Protein AF-A0AAD6SPG7-F1 (afdb_monomer_lite)

Secondary structure (DSSP, 8-state):
-HHHHHHHHHHHHHHHHHHHHHHHHHHHHHHHHH---HHHHS-HHHHHHHHHHHHHHHHHHHHHH-GGGTTT--TTGGGGGT-HHHHHHHHT-TT-

Organism: NCBI:txid1745969

Structure (mmCIF, N/CA/C/O backbone):
data_AF-A0AAD6SPG7-F1
#
_entry.id   AF-A0AAD6SPG7-F1
#
loop_
_atom_site.group_PDB
_atom_site.id
_atom_site.type_symbol
_atom_site.label_atom_id
_atom_site.label_alt_id
_atom_site.label_comp_id
_atom_site.label_asym_id
_atom_site.label_entity_id
_atom_site.label_seq_id
_atom_site.pdbx_PDB_ins_code
_atom_site.Cartn_x
_atom_site.Cartn_y
_atom_site.Cartn_z
_atom_site.occupancy
_atom_site.B_iso_or_equiv
_atom_site.auth_seq_id
_atom_site.auth_comp_id
_atom_site.auth_asym_id
_atom_site.auth_atom_id
_atom_site.pdbx_PDB_model_num
ATOM 1 N N . LYS A 1 1 ? -19.461 -3.067 44.145 1.00 76.81 1 LYS A N 1
ATOM 2 C CA . LYS A 1 1 ? -18.360 -2.0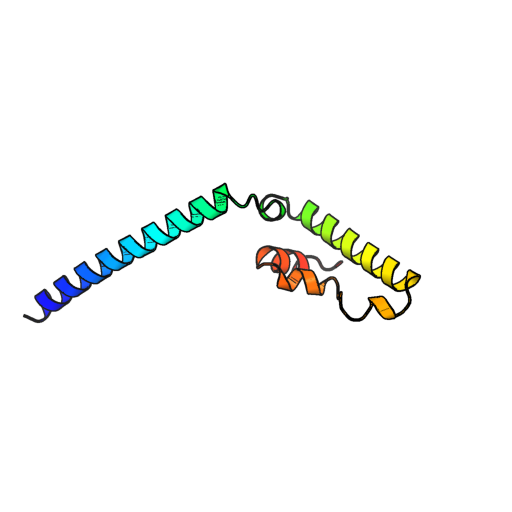77 44.035 1.00 76.81 1 LYS A CA 1
ATOM 3 C C . LYS A 1 1 ? -17.474 -2.388 42.832 1.00 76.81 1 LYS A C 1
ATOM 5 O O . LYS A 1 1 ? -17.585 -1.670 41.858 1.00 76.81 1 LYS A O 1
ATOM 10 N N . ARG A 1 2 ? -16.797 -3.543 42.796 1.00 89.19 2 ARG A N 1
ATOM 11 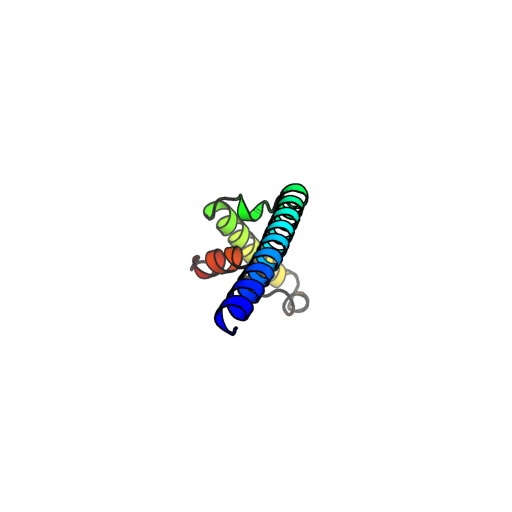C CA . ARG A 1 2 ? -15.940 -3.958 41.667 1.00 89.19 2 ARG A CA 1
ATOM 12 C C . ARG A 1 2 ? -16.594 -3.996 40.272 1.00 89.19 2 ARG A C 1
ATOM 14 O O . ARG A 1 2 ? -15.935 -3.657 39.305 1.00 89.19 2 ARG A O 1
ATOM 21 N N . LEU A 1 3 ? -17.874 -4.374 40.156 1.00 90.38 3 LEU A N 1
ATOM 22 C CA . LEU A 1 3 ? -18.590 -4.320 38.866 1.00 90.38 3 LEU A CA 1
ATOM 23 C C . LEU A 1 3 ? -18.727 -2.887 38.334 1.00 90.38 3 LEU A C 1
ATOM 25 O O . LEU A 1 3 ? -18.411 -2.640 37.184 1.00 90.38 3 LEU A O 1
ATOM 29 N N . VAL A 1 4 ? -19.093 -1.939 39.198 1.00 93.25 4 VAL A N 1
ATOM 30 C CA . VAL A 1 4 ? -19.240 -0.523 38.823 1.00 93.25 4 VAL A CA 1
ATOM 31 C C . VAL A 1 4 ? -17.894 0.087 38.420 1.00 93.25 4 VAL A C 1
ATOM 33 O O . VAL A 1 4 ? -17.826 0.877 37.487 1.00 93.25 4 VAL A O 1
ATOM 36 N N . GLU A 1 5 ? -16.812 -0.303 39.098 1.00 93.25 5 GLU A N 1
ATOM 37 C CA . GLU A 1 5 ? -15.446 0.102 38.738 1.00 93.25 5 GLU A CA 1
ATOM 38 C C . GLU A 1 5 ? -15.035 -0.445 37.362 1.00 93.25 5 GLU A C 1
ATOM 40 O O . GLU A 1 5 ? -14.439 0.278 36.566 1.00 93.25 5 GLU A O 1
ATOM 45 N N . LEU A 1 6 ? -15.391 -1.698 37.055 1.00 94.00 6 LEU A N 1
ATOM 46 C CA . LEU A 1 6 ? -15.151 -2.292 35.738 1.00 94.00 6 LEU A CA 1
ATOM 47 C C . LEU A 1 6 ? -15.987 -1.618 34.647 1.00 94.00 6 LEU A C 1
ATOM 49 O O . LEU A 1 6 ? -15.454 -1.333 33.580 1.00 94.00 6 LEU A O 1
ATOM 53 N N . ASP A 1 7 ? -17.258 -1.315 34.912 1.00 96.50 7 ASP A N 1
ATOM 54 C CA . ASP A 1 7 ? -18.126 -0.620 33.958 1.00 96.50 7 ASP A CA 1
ATOM 55 C C . ASP A 1 7 ? -17.599 0.789 33.640 1.00 96.50 7 ASP A C 1
ATOM 57 O O . ASP A 1 7 ? -17.581 1.199 32.477 1.00 96.50 7 ASP A O 1
ATOM 61 N N . ALA A 1 8 ? -17.097 1.506 34.651 1.00 94.12 8 ALA A N 1
ATOM 62 C CA . ALA A 1 8 ? -16.460 2.808 34.470 1.00 94.12 8 ALA A CA 1
ATOM 63 C C . ALA A 1 8 ? -15.178 2.712 33.623 1.00 94.12 8 ALA A C 1
ATOM 65 O O . ALA A 1 8 ? -15.006 3.489 32.684 1.00 94.12 8 ALA A O 1
ATOM 66 N N . ALA A 1 9 ? -14.320 1.723 33.892 1.00 94.94 9 ALA A N 1
ATOM 67 C CA . ALA A 1 9 ? -13.104 1.497 33.110 1.00 94.94 9 ALA A CA 1
ATOM 68 C C . ALA A 1 9 ? -13.411 1.096 31.655 1.00 94.94 9 ALA A C 1
ATOM 70 O O . ALA A 1 9 ? -12.761 1.565 30.722 1.00 94.94 9 ALA A O 1
ATOM 71 N N . ILE A 1 10 ? -14.435 0.266 31.430 1.00 95.12 10 ILE A N 1
ATOM 72 C CA . ILE A 1 10 ? -14.895 -0.095 30.081 1.00 95.12 10 ILE A CA 1
ATOM 73 C C . ILE A 1 10 ? -15.368 1.148 29.330 1.00 95.12 10 ILE A C 1
ATOM 75 O O . ILE A 1 10 ? -15.059 1.305 28.147 1.00 95.12 10 ILE A O 1
ATOM 79 N N . TYR A 1 11 ? -16.120 2.024 29.996 1.00 97.12 11 TYR A N 1
ATOM 80 C CA . TYR A 1 11 ? -16.590 3.265 29.395 1.00 97.12 11 TYR A CA 1
ATOM 81 C C . TYR A 1 11 ? -15.420 4.170 28.984 1.00 97.12 11 TYR A C 1
ATOM 83 O O . TYR A 1 11 ? -15.37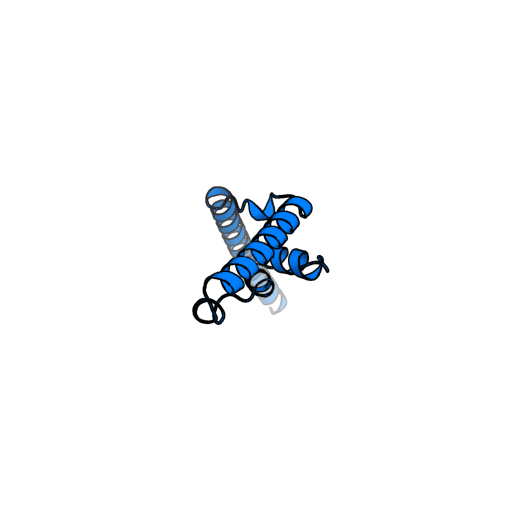9 4.648 27.850 1.00 97.12 11 TYR A O 1
ATOM 91 N N . GLU A 1 12 ? -14.433 4.337 29.864 1.00 96.50 12 GLU A N 1
ATOM 92 C CA . GLU A 1 12 ? -13.226 5.121 29.589 1.00 96.50 12 GLU A CA 1
ATOM 93 C C . GLU A 1 12 ? -12.418 4.548 28.416 1.00 96.50 12 GLU A C 1
ATOM 95 O O . GLU A 1 12 ? -12.058 5.273 27.486 1.00 96.50 12 GLU A O 1
ATOM 100 N N . HIS A 1 13 ? -12.195 3.232 28.393 1.00 96.75 13 HIS A N 1
ATOM 101 C CA . HIS A 1 13 ? -11.481 2.585 27.295 1.00 96.75 13 HIS A CA 1
ATOM 102 C C . HIS A 1 13 ? -12.222 2.697 25.962 1.00 96.75 13 HIS A C 1
ATOM 104 O O . HIS A 1 13 ? -11.584 2.924 24.937 1.00 96.75 13 HIS A O 1
ATOM 110 N N . LYS A 1 14 ? -13.556 2.599 25.956 1.00 97.50 14 LYS A N 1
ATOM 111 C CA . LYS A 1 14 ? -14.354 2.823 24.741 1.00 97.50 14 LYS A CA 1
ATOM 112 C C . LYS A 1 14 ? -14.229 4.255 24.232 1.00 97.50 14 LYS A C 1
ATOM 114 O O . LYS A 1 14 ? -14.096 4.450 23.028 1.00 97.50 14 LYS A O 1
ATOM 119 N N . ALA A 1 15 ? -14.232 5.240 25.128 1.00 96.00 15 ALA A N 1
ATOM 120 C CA . ALA A 1 15 ? -14.018 6.634 24.750 1.00 96.00 15 ALA A CA 1
ATOM 121 C C . ALA A 1 15 ? -12.618 6.841 24.149 1.00 96.00 15 ALA A C 1
ATOM 123 O O . ALA A 1 15 ? -12.481 7.479 23.107 1.00 96.00 15 ALA A O 1
ATOM 124 N N . SER A 1 16 ? -11.587 6.246 24.754 1.00 96.75 16 SER A N 1
ATOM 125 C CA . SER A 1 16 ? -10.220 6.292 24.223 1.00 96.75 16 SER A CA 1
ATOM 126 C C . SER A 1 16 ? -10.110 5.628 22.846 1.00 96.75 16 SER A C 1
ATOM 128 O O . SER A 1 16 ? -9.476 6.179 21.946 1.00 96.75 16 SER A O 1
ATOM 130 N N . LEU A 1 17 ? -10.775 4.487 22.655 1.00 97.19 17 LEU A N 1
ATOM 131 C CA . LEU A 1 17 ? -10.802 3.774 21.382 1.00 97.19 17 LEU A CA 1
ATOM 132 C C . LEU A 1 17 ? -11.463 4.618 20.285 1.00 97.19 17 LEU A C 1
ATOM 134 O O . LEU A 1 17 ? -10.883 4.758 19.213 1.00 97.19 17 LEU A O 1
ATOM 138 N N . ALA A 1 18 ? -12.594 5.264 20.580 1.00 97.50 18 ALA A N 1
ATOM 139 C CA . ALA A 1 18 ? -13.271 6.150 19.632 1.00 97.50 18 ALA A CA 1
ATOM 140 C C . ALA A 1 18 ? -12.380 7.326 19.184 1.00 97.50 18 ALA A C 1
ATOM 142 O O . ALA A 1 18 ? -12.343 7.670 18.004 1.00 97.50 18 ALA A O 1
ATOM 143 N N . VAL A 1 19 ? -11.610 7.917 20.107 1.00 97.44 19 VAL A N 1
ATOM 144 C CA . VAL A 1 19 ? -10.655 8.992 19.779 1.00 97.44 19 VAL A CA 1
ATOM 145 C C . VAL A 1 19 ? -9.542 8.486 18.858 1.00 97.44 19 VAL A C 1
ATOM 147 O O . VAL A 1 19 ? -9.177 9.162 17.896 1.00 97.44 19 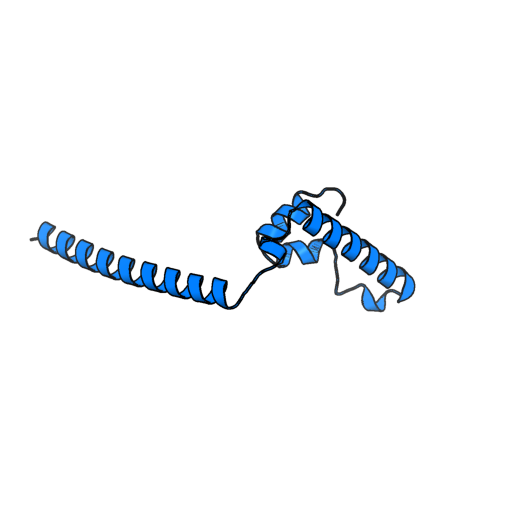VAL A O 1
ATOM 150 N N . LEU A 1 20 ? -9.002 7.295 19.128 1.00 96.81 20 LEU A N 1
ATOM 151 C CA . LEU A 1 20 ? -7.956 6.698 18.296 1.00 96.81 20 LEU A CA 1
ATOM 152 C C . LEU A 1 20 ? -8.470 6.322 16.901 1.00 96.81 20 LEU A C 1
ATOM 154 O O . LEU A 1 20 ? -7.761 6.540 15.918 1.00 96.81 20 LEU A O 1
ATOM 158 N N . GLU A 1 21 ? -9.693 5.801 16.795 1.00 97.62 21 GLU A N 1
ATOM 159 C CA . GLU A 1 21 ? -10.339 5.512 15.510 1.00 97.62 21 GLU A CA 1
ATOM 160 C C . GLU A 1 21 ? -10.529 6.786 14.684 1.00 97.62 21 GLU A C 1
ATOM 162 O O . GLU A 1 21 ? -10.149 6.820 13.513 1.00 97.62 21 GLU A O 1
ATOM 167 N N . GLN A 1 22 ? -11.001 7.866 15.310 1.00 96.81 22 GLN A N 1
ATOM 168 C CA . GLN A 1 22 ? -11.152 9.155 14.642 1.00 96.81 22 GLN A CA 1
ATOM 169 C C . GLN A 1 22 ? -9.804 9.718 14.166 1.00 96.81 22 GLN A C 1
ATOM 171 O O . GLN A 1 22 ? -9.692 10.211 13.042 1.00 96.81 22 GLN A O 1
ATOM 176 N N . ALA A 1 23 ? -8.755 9.620 14.990 1.00 95.62 23 ALA A N 1
ATOM 177 C CA . ALA A 1 23 ? -7.413 10.051 14.606 1.00 95.62 23 ALA A CA 1
ATOM 178 C C . ALA A 1 23 ? -6.857 9.220 13.436 1.00 95.62 23 ALA A C 1
ATOM 180 O O . ALA A 1 23 ? -6.232 9.771 12.524 1.00 95.62 23 ALA A O 1
ATOM 181 N N . ARG A 1 24 ? -7.119 7.905 13.421 1.00 95.88 24 ARG A N 1
ATOM 182 C CA . ARG A 1 24 ? -6.760 7.025 12.303 1.00 95.88 24 ARG A CA 1
ATOM 183 C C . ARG A 1 24 ? -7.461 7.462 11.020 1.00 95.88 24 ARG A C 1
ATOM 185 O O . ARG A 1 24 ? -6.795 7.590 9.997 1.00 95.88 24 ARG A O 1
ATOM 192 N N . GLU A 1 25 ? -8.772 7.680 11.062 1.00 95.12 25 GLU A N 1
ATOM 193 C CA . GLU A 1 25 ? -9.547 8.089 9.885 1.00 95.12 25 GLU A CA 1
ATOM 194 C C . GLU A 1 25 ? -9.091 9.440 9.339 1.00 95.12 25 GLU A C 1
ATOM 196 O O . GLU A 1 25 ? -8.858 9.561 8.139 1.00 95.12 25 GLU A O 1
ATOM 201 N N . ALA A 1 26 ? -8.875 10.430 10.209 1.00 94.12 26 ALA A N 1
ATOM 202 C CA . ALA A 1 26 ? -8.350 11.731 9.804 1.00 94.12 26 ALA A CA 1
ATOM 203 C C . ALA A 1 26 ? -6.975 11.605 9.125 1.00 94.12 26 ALA A C 1
ATOM 205 O O . ALA A 1 26 ? -6.733 12.211 8.080 1.00 94.12 26 ALA A O 1
ATOM 206 N N . THR A 1 27 ? -6.091 10.770 9.678 1.00 89.38 27 THR A N 1
ATOM 207 C CA . THR A 1 27 ? -4.776 10.496 9.081 1.00 89.38 27 THR A CA 1
ATOM 208 C C . THR A 1 27 ? -4.910 9.809 7.720 1.00 89.38 27 THR A C 1
ATOM 210 O O . THR A 1 27 ? -4.216 10.177 6.775 1.00 89.38 27 THR A O 1
ATOM 213 N N . GLN A 1 28 ? -5.823 8.842 7.589 1.00 84.69 28 GLN A N 1
ATOM 214 C CA . GLN A 1 28 ? -6.076 8.155 6.322 1.00 84.69 28 GLN A CA 1
ATOM 215 C C . GLN A 1 28 ? -6.594 9.128 5.255 1.00 84.69 28 GLN A C 1
ATOM 217 O O . GLN A 1 28 ? -6.070 9.144 4.149 1.00 84.69 28 GLN A O 1
ATOM 222 N N . GLN A 1 29 ? -7.542 10.001 5.603 1.00 86.38 29 GLN A N 1
ATOM 223 C CA . GLN A 1 29 ? -8.062 11.023 4.688 1.00 86.38 29 GLN A CA 1
ATOM 224 C C . GLN A 1 29 ? -6.971 11.994 4.223 1.00 86.38 29 GLN A C 1
ATOM 226 O O . GLN A 1 29 ? -6.932 12.368 3.053 1.00 86.38 29 GLN A O 1
ATOM 231 N N . GLN A 1 30 ? -6.061 12.391 5.117 1.00 84.62 30 GLN A N 1
ATOM 232 C CA . GLN A 1 30 ? -4.919 13.233 4.751 1.00 84.62 30 GLN A CA 1
ATOM 233 C C . GLN A 1 30 ? -3.960 12.522 3.792 1.00 84.62 30 GLN A C 1
ATOM 235 O O . GLN A 1 30 ? -3.471 13.147 2.847 1.00 84.62 30 GLN A O 1
ATOM 240 N N . LEU A 1 31 ? -3.701 11.230 4.012 1.00 79.75 31 LEU A N 1
ATOM 241 C CA . LEU A 1 31 ? -2.881 10.417 3.115 1.00 79.75 31 LEU A CA 1
ATOM 242 C C . LEU A 1 31 ? -3.539 10.260 1.745 1.00 79.75 31 LEU A C 1
ATOM 244 O O . LEU A 1 31 ? -2.861 10.464 0.745 1.00 79.75 31 LEU A O 1
ATOM 248 N N . ASP A 1 32 ? -4.839 9.985 1.694 1.00 77.38 32 ASP A N 1
ATOM 249 C CA . ASP A 1 32 ? -5.581 9.833 0.440 1.00 77.38 32 ASP A CA 1
ATOM 250 C C . ASP A 1 32 ? -5.630 11.154 -0.351 1.00 77.38 32 ASP A C 1
ATOM 252 O O . ASP A 1 32 ? -5.503 11.159 -1.575 1.00 77.38 32 ASP A O 1
ATOM 256 N N . ALA A 1 33 ? -5.753 12.292 0.344 1.00 76.94 33 ALA A N 1
ATOM 257 C CA . ALA A 1 33 ? -5.759 13.618 -0.274 1.00 76.94 33 ALA A CA 1
ATOM 258 C C . ALA A 1 33 ? -4.372 14.071 -0.767 1.00 76.94 33 ALA A C 1
ATOM 260 O O . ALA A 1 33 ? -4.273 14.769 -1.775 1.00 76.94 33 ALA A O 1
ATOM 261 N N . THR A 1 34 ? -3.301 13.708 -0.053 1.00 70.19 34 THR A N 1
ATOM 262 C CA . THR A 1 34 ? -1.934 14.191 -0.337 1.00 70.19 34 THR A CA 1
ATOM 263 C C . THR A 1 34 ? -1.147 13.224 -1.214 1.00 70.19 34 THR A C 1
ATOM 265 O O . THR A 1 34 ? -0.264 13.632 -1.966 1.00 70.19 34 THR A O 1
ATOM 268 N N . SER A 1 35 ? -1.439 11.931 -1.115 1.00 57.09 35 SER A N 1
ATOM 269 C CA . SER A 1 35 ? -0.672 10.879 -1.753 1.00 57.09 35 SER A CA 1
ATOM 270 C C . SER A 1 35 ? -1.557 10.051 -2.669 1.00 57.09 35 SER A C 1
ATOM 272 O O . SER A 1 35 ? -2.107 9.012 -2.313 1.00 57.09 35 SER A O 1
ATOM 274 N N . THR A 1 36 ? -1.643 10.487 -3.923 1.00 58.88 36 THR A N 1
ATOM 275 C CA . THR A 1 36 ? -1.962 9.559 -5.003 1.00 58.88 36 THR A CA 1
ATOM 276 C C . THR A 1 36 ? -0.759 8.634 -5.133 1.00 58.88 36 THR A C 1
ATOM 278 O O . THR A 1 36 ? 0.203 8.994 -5.797 1.00 58.88 36 THR A O 1
ATOM 281 N N . PHE A 1 37 ? -0.754 7.489 -4.446 1.00 64.25 37 PHE A N 1
ATOM 282 C CA . PHE A 1 37 ? 0.262 6.453 -4.638 1.00 64.25 37 PHE A CA 1
ATOM 283 C C . PHE A 1 37 ? -0.065 5.726 -5.946 1.00 64.25 37 PHE A C 1
ATOM 285 O O . PHE A 1 37 ? -0.831 4.759 -5.920 1.00 64.25 37 PHE A O 1
ATOM 292 N N . PRO A 1 38 ? 0.480 6.142 -7.105 1.00 60.91 38 PRO A N 1
ATOM 293 C CA . PRO A 1 38 ? 0.012 5.640 -8.394 1.00 60.91 38 PRO A CA 1
ATOM 294 C C . PRO A 1 38 ? 0.330 4.151 -8.512 1.00 60.91 38 PRO A C 1
ATOM 296 O O . PRO A 1 38 ? -0.358 3.390 -9.165 1.00 60.91 38 PRO A O 1
ATOM 299 N N . VAL A 1 39 ? 1.355 3.696 -7.799 1.00 61.47 39 VAL A N 1
ATOM 300 C CA . VAL A 1 39 ? 1.765 2.301 -7.814 1.00 61.47 39 VAL A CA 1
ATOM 301 C C . VAL A 1 39 ? 0.850 1.363 -7.019 1.00 61.47 39 VAL A C 1
ATOM 303 O O . VAL A 1 39 ? 0.989 0.153 -7.127 1.00 61.47 39 VAL A O 1
ATOM 306 N N . LEU A 1 40 ? -0.070 1.901 -6.212 1.00 65.75 40 LEU A N 1
ATOM 307 C CA . LEU A 1 40 ? -1.149 1.115 -5.606 1.00 65.75 40 LEU A CA 1
ATOM 308 C C . LEU A 1 40 ? -2.424 1.136 -6.460 1.00 65.75 40 LEU A C 1
ATOM 310 O O . LEU A 1 40 ? -3.326 0.344 -6.209 1.00 65.75 40 LEU A O 1
ATOM 314 N N . THR A 1 41 ? -2.508 2.026 -7.454 1.00 75.25 41 THR A N 1
ATOM 315 C CA . THR A 1 41 ? -3.623 2.090 -8.411 1.00 75.25 41 THR A CA 1
ATOM 316 C C . THR A 1 41 ? -3.289 1.441 -9.751 1.00 75.25 41 THR A C 1
ATOM 318 O O . THR A 1 41 ? -4.195 1.103 -10.511 1.00 75.25 41 THR A O 1
ATOM 321 N N . LEU A 1 42 ? -2.002 1.249 -10.049 1.00 83.00 42 LEU A N 1
ATOM 322 C CA . LEU A 1 42 ? -1.550 0.514 -11.218 1.00 83.00 42 LEU A CA 1
ATOM 323 C C . LEU A 1 42 ? -1.911 -0.974 -11.093 1.00 83.00 42 LEU A C 1
ATOM 325 O O . LEU A 1 42 ? -1.674 -1.576 -10.042 1.00 83.00 42 LEU A O 1
ATOM 329 N N . PRO A 1 43 ? -2.421 -1.595 -12.171 1.00 88.25 43 PRO A N 1
ATOM 330 C CA . PRO A 1 43 ? -2.543 -3.042 -12.238 1.00 88.25 43 PRO A CA 1
ATOM 331 C C . PRO A 1 43 ? -1.195 -3.721 -11.978 1.00 88.25 43 PRO A C 1
ATOM 333 O O . PRO A 1 43 ? -0.126 -3.174 -12.289 1.00 88.25 43 PRO A O 1
ATOM 336 N N . VAL A 1 44 ? -1.248 -4.928 -11.418 1.00 89.19 44 VAL A N 1
ATOM 337 C CA . VAL A 1 44 ? -0.044 -5.703 -11.097 1.00 89.19 44 VAL A CA 1
ATOM 338 C C . VAL A 1 44 ? 0.801 -5.949 -12.343 1.00 89.19 44 VAL A C 1
ATOM 340 O O . VAL A 1 44 ? 2.016 -5.828 -12.281 1.00 89.19 44 VAL A O 1
ATOM 343 N N . GLU A 1 45 ? 0.167 -6.167 -13.493 1.00 90.38 45 GLU A N 1
ATOM 344 C CA . GLU A 1 45 ? 0.819 -6.416 -14.776 1.00 90.38 45 GLU A CA 1
ATOM 345 C C . GLU A 1 45 ? 1.674 -5.224 -15.214 1.00 90.38 45 GLU A C 1
ATOM 347 O O . GLU A 1 45 ? 2.814 -5.394 -15.643 1.00 90.38 45 GLU A O 1
ATOM 352 N N . ILE A 1 46 ? 1.147 -4.005 -15.053 1.00 90.50 46 ILE A N 1
ATOM 353 C CA . ILE A 1 46 ? 1.868 -2.774 -15.396 1.00 90.50 46 ILE A CA 1
ATOM 354 C C . ILE A 1 46 ? 3.020 -2.546 -14.417 1.00 90.50 46 ILE A C 1
ATOM 356 O O . ILE A 1 46 ? 4.117 -2.169 -14.822 1.00 90.50 46 ILE A O 1
ATOM 360 N N . THR A 1 47 ? 2.789 -2.804 -13.130 1.00 90.75 47 THR A N 1
ATOM 361 C CA . THR A 1 47 ? 3.823 -2.668 -12.097 1.00 90.75 47 THR A CA 1
ATOM 362 C C . THR A 1 47 ? 4.971 -3.653 -12.327 1.00 90.75 47 THR A C 1
ATOM 364 O O . THR A 1 47 ? 6.137 -3.267 -12.252 1.00 90.75 47 THR A O 1
ATOM 367 N N . THR A 1 48 ? 4.652 -4.900 -12.675 1.00 90.81 48 THR A N 1
ATOM 368 C CA . THR A 1 48 ? 5.634 -5.926 -13.024 1.00 90.81 48 THR A CA 1
ATOM 369 C C . THR A 1 48 ? 6.429 -5.551 -14.278 1.00 90.81 48 THR A C 1
ATOM 371 O O . THR A 1 48 ? 7.653 -5.645 -14.245 1.00 90.81 48 THR A O 1
ATOM 374 N N . ASP A 1 49 ? 5.786 -5.056 -15.346 1.00 90.88 49 ASP A N 1
ATOM 375 C CA . ASP A 1 49 ? 6.494 -4.605 -16.562 1.00 90.88 49 ASP A CA 1
ATOM 376 C C . ASP A 1 49 ? 7.475 -3.460 -16.260 1.00 90.88 49 ASP A C 1
ATOM 378 O O . ASP A 1 49 ? 8.617 -3.461 -16.725 1.00 90.88 49 ASP A O 1
ATOM 382 N N . ILE A 1 50 ? 7.073 -2.507 -15.409 1.00 89.19 50 ILE A N 1
ATOM 383 C CA . ILE A 1 50 ? 7.961 -1.436 -14.935 1.00 89.19 50 ILE A CA 1
ATOM 384 C C . ILE A 1 50 ? 9.165 -2.026 -14.192 1.00 89.19 50 ILE A C 1
ATOM 386 O O . ILE A 1 50 ? 10.300 -1.630 -14.466 1.00 89.19 50 ILE A O 1
ATOM 390 N N . PHE A 1 51 ? 8.945 -2.973 -13.274 1.00 91.31 51 PHE A N 1
ATOM 391 C CA . PHE A 1 51 ? 10.034 -3.609 -12.527 1.00 91.31 51 PHE A CA 1
ATOM 392 C C . PHE A 1 51 ? 11.019 -4.313 -13.462 1.00 91.31 51 PHE A C 1
ATOM 394 O O . PHE A 1 51 ? 12.225 -4.110 -13.315 1.00 91.31 51 PHE A O 1
ATOM 401 N N . SER A 1 52 ? 10.529 -5.066 -14.451 1.00 90.19 52 SER A N 1
ATOM 402 C CA . SER A 1 52 ? 11.374 -5.776 -15.418 1.00 90.19 52 SER A CA 1
ATOM 403 C C . SER A 1 52 ? 12.246 -4.807 -16.214 1.00 90.19 52 SER A C 1
ATOM 405 O O . SER A 1 52 ? 13.465 -4.970 -16.259 1.00 90.19 52 SER A O 1
ATOM 407 N N . ARG A 1 53 ? 11.665 -3.718 -16.732 1.00 88.19 53 ARG A N 1
ATOM 408 C CA . ARG A 1 53 ? 12.422 -2.671 -17.444 1.00 88.19 53 ARG A CA 1
ATOM 409 C C . ARG A 1 53 ? 13.463 -1.996 -16.557 1.00 88.19 53 ARG A C 1
ATOM 411 O O . ARG A 1 53 ? 14.545 -1.644 -17.025 1.00 88.19 53 ARG A O 1
ATOM 418 N N . CYS A 1 54 ? 13.153 -1.792 -15.277 1.00 85.50 54 CYS A N 1
ATOM 419 C CA . CYS A 1 54 ? 14.106 -1.233 -14.324 1.00 85.50 54 CYS A CA 1
ATOM 420 C C . CYS A 1 54 ? 15.290 -2.177 -14.076 1.00 85.50 54 CYS A C 1
ATOM 422 O O . CYS A 1 54 ? 16.424 -1.700 -14.038 1.00 85.50 54 CYS A O 1
ATOM 424 N N . VAL A 1 55 ? 15.051 -3.486 -13.929 1.00 84.88 55 VAL A N 1
ATOM 425 C CA . VAL A 1 55 ? 16.117 -4.496 -13.785 1.00 84.88 55 VAL A CA 1
ATOM 426 C C . VAL A 1 55 ? 17.012 -4.500 -15.025 1.00 84.88 55 VAL A C 1
ATOM 428 O O . VAL A 1 55 ? 18.220 -4.306 -14.894 1.00 84.88 55 VAL A O 1
ATOM 431 N N . GLU A 1 56 ? 16.423 -4.606 -16.220 1.00 83.56 56 GLU A N 1
ATOM 432 C CA . GLU A 1 56 ? 17.151 -4.579 -17.497 1.00 83.56 56 GLU A CA 1
ATOM 433 C C . GLU A 1 56 ? 18.011 -3.319 -17.632 1.00 83.56 56 GLU A C 1
ATOM 435 O O . GLU A 1 56 ? 19.194 -3.385 -17.970 1.00 83.56 56 GLU A O 1
ATOM 440 N N . HIS A 1 57 ? 17.444 -2.151 -17.323 1.00 80.44 57 HIS A N 1
ATOM 441 C CA . HIS A 1 57 ? 18.167 -0.887 -17.400 1.00 80.44 57 HIS A CA 1
ATOM 442 C C . HIS A 1 57 ? 19.353 -0.835 -16.429 1.00 80.44 57 HIS A C 1
ATOM 444 O O . HIS A 1 57 ? 20.433 -0.370 -16.797 1.00 80.44 57 HIS A O 1
ATOM 450 N N . ILE A 1 58 ? 19.181 -1.332 -15.202 1.00 75.50 58 ILE A N 1
ATOM 451 C CA . ILE A 1 58 ? 20.259 -1.403 -14.211 1.00 75.50 58 ILE A CA 1
ATOM 452 C C . ILE A 1 58 ? 21.363 -2.345 -14.693 1.00 75.50 58 ILE A C 1
ATOM 454 O O . ILE A 1 58 ? 22.539 -1.990 -14.597 1.00 75.50 58 ILE A O 1
ATOM 458 N N . ASP A 1 59 ? 21.018 -3.496 -15.263 1.00 74.50 59 ASP A N 1
ATOM 459 C CA . ASP A 1 59 ? 22.005 -4.421 -15.818 1.00 74.50 59 ASP A CA 1
ATOM 460 C C . ASP A 1 59 ? 22.756 -3.812 -17.008 1.00 74.50 59 ASP A C 1
ATOM 462 O O . ASP A 1 59 ? 23.988 -3.875 -17.051 1.00 74.50 59 ASP A O 1
ATOM 466 N N . HIS A 1 60 ? 22.067 -3.109 -17.911 1.00 72.88 60 HIS A N 1
ATOM 467 C CA . HIS A 1 60 ? 22.718 -2.344 -18.977 1.00 72.88 60 HIS A CA 1
ATOM 468 C C . HIS A 1 60 ? 23.686 -1.292 -18.420 1.00 72.88 60 HIS A C 1
ATOM 470 O O . HIS A 1 60 ? 24.835 -1.214 -18.861 1.00 72.88 60 HIS A O 1
ATOM 476 N N . LEU A 1 61 ? 23.279 -0.512 -17.414 1.00 70.12 61 LEU A N 1
ATOM 477 C CA . LEU A 1 61 ? 24.154 0.478 -16.780 1.00 70.12 61 LEU A CA 1
ATOM 478 C C . LEU A 1 61 ? 25.383 -0.164 -16.121 1.00 70.12 61 LEU A C 1
ATOM 480 O O . LEU A 1 61 ? 26.473 0.407 -16.181 1.00 70.12 61 LEU A O 1
ATOM 484 N N . ARG A 1 62 ? 25.246 -1.358 -15.531 1.00 70.06 62 ARG A N 1
ATOM 485 C CA . ARG A 1 62 ? 26.372 -2.109 -14.945 1.00 70.06 62 ARG A CA 1
ATOM 486 C C . ARG A 1 62 ? 27.373 -2.560 -16.003 1.00 70.06 62 ARG A C 1
ATOM 488 O O . ARG A 1 62 ? 28.576 -2.499 -15.745 1.00 70.06 62 ARG A O 1
ATOM 495 N N . VAL A 1 63 ? 26.893 -2.968 -17.178 1.00 67.81 63 VAL A N 1
ATOM 496 C CA . VAL A 1 63 ? 27.742 -3.341 -18.320 1.00 67.81 63 VAL A CA 1
ATOM 497 C C . VAL A 1 63 ? 28.514 -2.128 -18.847 1.00 67.81 63 VAL A C 1
ATOM 499 O O . VAL A 1 63 ? 29.716 -2.229 -19.082 1.00 67.81 63 VAL A O 1
ATOM 502 N N . TYR A 1 64 ? 27.859 -0.971 -18.985 1.00 64.62 64 TYR A N 1
ATOM 503 C CA . TYR A 1 64 ? 28.479 0.226 -19.565 1.00 64.62 64 TYR A CA 1
ATOM 504 C C . TYR A 1 64 ? 29.400 0.992 -18.607 1.00 64.62 64 TYR A C 1
ATOM 506 O O . TYR A 1 64 ? 30.431 1.511 -19.034 1.00 64.62 64 TYR A O 1
ATOM 514 N N . ALA A 1 65 ? 29.059 1.094 -17.321 1.00 63.31 65 ALA A N 1
ATOM 515 C CA . ALA A 1 65 ? 29.778 1.970 -16.394 1.00 63.31 65 ALA A CA 1
ATOM 516 C C . ALA A 1 65 ? 30.997 1.330 -15.708 1.00 63.31 65 ALA A C 1
ATOM 518 O O . ALA A 1 65 ? 31.739 2.013 -14.992 1.00 63.31 65 ALA A O 1
ATOM 519 N N . GLY A 1 66 ? 31.204 0.021 -15.879 1.00 59.44 66 GLY A N 1
ATOM 520 C CA . GLY A 1 66 ? 32.159 -0.729 -15.069 1.00 59.44 66 GLY A CA 1
ATOM 521 C C . GLY A 1 66 ? 31.780 -0.716 -13.579 1.00 59.44 66 GLY A C 1
ATOM 522 O O . GLY A 1 66 ? 30.877 -0.008 -13.136 1.00 59.44 66 GLY A O 1
ATOM 523 N N . SER A 1 67 ? 32.464 -1.518 -12.762 1.00 58.25 67 SER A N 1
ATOM 524 C CA . SER A 1 67 ? 32.034 -1.902 -11.401 1.00 58.25 67 SER A CA 1
ATOM 525 C C . SER A 1 67 ? 31.763 -0.772 -10.382 1.00 58.25 67 SER A C 1
ATOM 527 O O . SER A 1 67 ? 31.319 -1.068 -9.274 1.00 58.25 67 SER A O 1
ATOM 529 N N . ARG A 1 68 ? 31.969 0.508 -10.723 1.00 56.44 68 ARG A N 1
ATOM 530 C CA . ARG A 1 68 ? 31.815 1.662 -9.817 1.00 56.44 68 ARG A CA 1
ATOM 531 C C . ARG A 1 68 ? 30.361 2.018 -9.486 1.00 56.44 68 ARG A C 1
ATOM 533 O O . ARG A 1 68 ? 30.120 2.578 -8.425 1.00 56.44 68 ARG A O 1
ATOM 540 N N . LEU A 1 69 ? 29.397 1.673 -10.345 1.00 54.34 69 LEU A N 1
ATOM 541 C CA . LEU A 1 69 ? 27.954 1.854 -10.086 1.00 54.34 69 LEU A CA 1
ATOM 542 C C . LEU A 1 69 ? 27.314 0.649 -9.359 1.00 54.34 69 LEU A C 1
ATOM 544 O O . LEU A 1 69 ? 26.179 0.720 -8.897 1.00 54.34 69 LEU A O 1
ATOM 548 N N . SER A 1 70 ? 28.041 -0.467 -9.244 1.00 53.31 70 SER A N 1
ATOM 549 C CA . SER A 1 70 ? 27.476 -1.803 -9.002 1.00 53.31 70 SER A CA 1
ATOM 550 C C . SER A 1 70 ? 27.237 -2.161 -7.524 1.00 53.31 70 SER A C 1
ATOM 552 O O . SER A 1 70 ? 26.624 -3.188 -7.236 1.00 53.31 70 SER A O 1
ATOM 554 N N . SER A 1 71 ? 27.716 -1.361 -6.565 1.00 55.44 71 SER A N 1
ATOM 555 C CA . SER A 1 71 ? 27.637 -1.709 -5.135 1.00 55.44 71 SER A CA 1
ATOM 556 C C . SER A 1 71 ? 26.312 -1.338 -4.464 1.00 55.44 71 SER A C 1
ATOM 558 O O . SER A 1 71 ? 25.934 -2.000 -3.497 1.00 55.44 71 SER A O 1
ATOM 560 N N . HIS A 1 72 ? 25.605 -0.311 -4.949 1.00 57.97 72 HIS A N 1
ATOM 561 C CA . HIS A 1 72 ? 24.505 0.306 -4.193 1.00 57.97 72 HIS A CA 1
ATOM 562 C C . HIS A 1 72 ? 23.098 -0.039 -4.688 1.00 57.97 72 HIS A C 1
ATOM 564 O O . HIS A 1 72 ? 22.161 0.027 -3.898 1.00 57.97 72 HIS A O 1
ATOM 570 N N . ILE A 1 73 ? 22.931 -0.453 -5.947 1.00 64.75 73 ILE A N 1
ATOM 571 C CA . ILE A 1 73 ? 21.611 -0.764 -6.509 1.00 64.75 73 ILE A CA 1
ATOM 572 C C . ILE A 1 73 ? 21.558 -2.250 -6.849 1.00 64.75 73 ILE A C 1
ATOM 574 O O . ILE A 1 73 ? 22.099 -2.699 -7.857 1.00 64.75 73 ILE A O 1
ATOM 578 N N . ARG A 1 74 ? 20.917 -3.024 -5.970 1.00 70.19 74 ARG A N 1
ATOM 579 C CA . ARG A 1 74 ? 20.637 -4.448 -6.180 1.00 70.19 74 ARG A CA 1
ATOM 580 C C . ARG A 1 74 ? 19.169 -4.606 -6.548 1.00 70.19 74 ARG A C 1
ATOM 582 O O . ARG A 1 74 ? 18.358 -4.955 -5.696 1.00 70.19 74 ARG A O 1
ATOM 589 N N . ALA A 1 75 ? 18.807 -4.294 -7.787 1.00 70.81 75 ALA A N 1
ATOM 590 C CA . ALA A 1 75 ? 17.551 -4.812 -8.316 1.00 70.81 75 ALA A CA 1
ATOM 591 C C . ALA A 1 75 ? 17.667 -6.348 -8.458 1.00 70.81 75 ALA A C 1
ATOM 593 O O . ALA A 1 75 ? 18.780 -6.839 -8.663 1.00 70.81 75 ALA A O 1
ATOM 594 N N . PRO A 1 76 ? 16.579 -7.105 -8.243 1.00 73.19 76 PRO A N 1
ATOM 595 C CA . PRO A 1 76 ? 15.230 -6.648 -7.880 1.00 73.19 76 PRO A CA 1
ATOM 596 C C . PRO A 1 76 ? 15.039 -6.374 -6.372 1.00 73.19 76 PRO A C 1
ATOM 598 O O . PRO A 1 76 ? 13.996 -5.866 -5.967 1.00 73.19 76 PRO A O 1
ATOM 601 N N . LEU A 1 77 ? 16.029 -6.668 -5.517 1.00 83.94 77 LEU A N 1
ATOM 602 C CA . LEU A 1 77 ? 15.907 -6.593 -4.047 1.00 83.94 77 LEU A CA 1
ATOM 603 C C . LEU A 1 77 ? 15.478 -5.213 -3.526 1.00 83.94 77 LEU A C 1
ATOM 605 O O . LEU A 1 77 ? 14.832 -5.126 -2.483 1.00 83.94 77 LEU A O 1
ATOM 609 N N . VAL A 1 78 ? 15.801 -4.142 -4.253 1.00 84.62 78 VAL A N 1
ATOM 610 C CA . VAL A 1 78 ? 15.354 -2.778 -3.930 1.00 84.62 78 VAL A CA 1
ATOM 611 C C . VAL A 1 78 ? 13.825 -2.664 -3.855 1.00 84.62 78 VAL A C 1
ATOM 613 O O . VAL A 1 78 ? 13.311 -1.953 -2.993 1.00 84.62 78 VAL A O 1
ATOM 616 N N . PHE A 1 79 ? 13.084 -3.418 -4.675 1.00 86.94 79 PHE A N 1
ATOM 617 C CA . PHE A 1 79 ? 11.620 -3.392 -4.682 1.00 86.94 79 PHE A CA 1
ATOM 618 C C . PHE A 1 79 ? 11.021 -3.995 -3.406 1.00 86.94 79 PHE A C 1
ATOM 620 O O . PHE A 1 79 ? 9.974 -3.550 -2.938 1.00 86.94 79 PHE A O 1
ATOM 627 N N . LEU A 1 80 ? 11.730 -4.932 -2.768 1.00 88.62 80 LEU A N 1
ATOM 628 C CA . LEU A 1 80 ? 11.295 -5.575 -1.523 1.00 88.62 80 LEU A CA 1
ATOM 629 C C . LEU A 1 80 ? 11.292 -4.619 -0.319 1.00 88.62 80 LEU A C 1
ATOM 631 O O . LEU A 1 80 ? 10.671 -4.922 0.707 1.00 88.62 80 LEU A O 1
ATOM 635 N N . ALA A 1 81 ? 11.995 -3.489 -0.418 1.00 86.12 81 ALA A N 1
ATOM 636 C CA . ALA A 1 81 ? 12.152 -2.520 0.662 1.00 86.12 81 ALA A CA 1
ATOM 637 C C . ALA A 1 81 ? 11.138 -1.362 0.613 1.00 86.12 81 ALA A C 1
ATOM 639 O O . ALA A 1 81 ? 11.043 -0.620 1.586 1.00 86.12 81 ALA A O 1
ATOM 640 N N . VAL A 1 82 ? 10.373 -1.207 -0.476 1.00 84.44 82 VAL A N 1
ATOM 641 C CA . VAL A 1 82 ? 9.505 -0.032 -0.685 1.00 84.44 82 VAL A CA 1
ATOM 642 C C . VAL A 1 82 ? 8.221 -0.115 0.140 1.00 84.44 82 VAL A C 1
ATOM 644 O O . VAL A 1 82 ? 7.981 0.707 1.019 1.00 84.44 82 VAL A O 1
ATOM 647 N N . CYS A 1 83 ? 7.382 -1.117 -0.119 1.00 86.00 83 CYS A N 1
ATOM 648 C CA . CYS A 1 83 ? 6.147 -1.347 0.629 1.00 86.00 83 CYS A CA 1
ATOM 649 C C . CYS A 1 83 ? 5.749 -2.829 0.575 1.00 86.00 83 CYS A C 1
ATOM 651 O O . CYS A 1 83 ? 6.409 -3.639 -0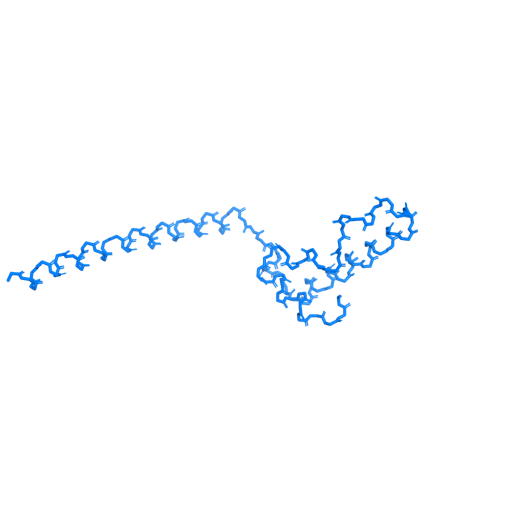.078 1.00 86.00 83 CYS A O 1
ATOM 653 N N . ARG A 1 84 ? 4.678 -3.208 1.289 1.00 86.62 84 ARG A N 1
ATOM 654 C CA . ARG A 1 84 ? 4.180 -4.597 1.285 1.00 86.62 84 ARG A CA 1
ATOM 655 C C . ARG A 1 84 ? 3.730 -5.028 -0.111 1.00 86.62 84 ARG A C 1
ATOM 657 O O . ARG A 1 84 ? 4.217 -6.036 -0.597 1.00 86.62 84 ARG A O 1
ATOM 664 N N . THR A 1 85 ? 2.938 -4.202 -0.790 1.00 88.44 85 THR A N 1
ATOM 665 C CA . THR A 1 85 ? 2.443 -4.489 -2.141 1.00 88.44 85 THR A CA 1
ATOM 666 C C . THR A 1 85 ? 3.573 -4.715 -3.147 1.00 88.44 85 THR A C 1
ATOM 668 O O . THR A 1 85 ? 3.544 -5.689 -3.886 1.00 88.44 85 THR A O 1
ATOM 671 N N . TRP A 1 86 ? 4.616 -3.878 -3.149 1.00 89.25 86 TRP A N 1
ATOM 672 C CA . TRP A 1 86 ? 5.763 -4.060 -4.055 1.00 89.25 86 TRP A CA 1
ATOM 673 C C . TRP A 1 86 ? 6.531 -5.340 -3.771 1.00 89.25 86 TRP A C 1
ATOM 675 O O . TRP A 1 86 ? 6.985 -6.003 -4.699 1.00 89.25 86 TRP A O 1
ATOM 685 N N . ARG A 1 87 ? 6.664 -5.696 -2.491 1.00 90.12 87 ARG A N 1
ATOM 686 C CA . ARG A 1 87 ? 7.289 -6.951 -2.090 1.00 90.12 87 ARG A CA 1
ATOM 687 C C . ARG A 1 87 ? 6.501 -8.146 -2.608 1.00 90.12 87 ARG A C 1
ATOM 689 O O . ARG A 1 87 ? 7.109 -9.049 -3.167 1.00 90.12 87 ARG A O 1
ATOM 696 N N . ASP A 1 88 ? 5.183 -8.130 -2.449 1.00 91.25 88 ASP A N 1
ATOM 697 C CA . ASP A 1 88 ? 4.321 -9.228 -2.888 1.00 91.25 88 ASP A CA 1
ATOM 698 C C . ASP A 1 88 ? 4.377 -9.391 -4.415 1.00 91.25 88 ASP A C 1
ATOM 700 O O . ASP A 1 88 ? 4.530 -10.505 -4.909 1.00 91.25 88 ASP A O 1
ATOM 704 N N . ILE A 1 89 ? 4.365 -8.282 -5.163 1.00 90.44 89 ILE A N 1
ATOM 705 C CA . ILE A 1 89 ? 4.504 -8.282 -6.629 1.00 90.44 89 ILE A CA 1
ATOM 706 C C . ILE A 1 89 ? 5.884 -8.800 -7.060 1.00 90.44 89 ILE A C 1
ATOM 708 O O . ILE A 1 89 ? 5.975 -9.663 -7.935 1.00 90.44 89 ILE A O 1
ATOM 712 N N . ALA A 1 90 ? 6.960 -8.304 -6.441 1.00 90.38 90 ALA A N 1
ATOM 713 C CA . ALA A 1 90 ? 8.324 -8.697 -6.785 1.00 90.38 90 ALA A CA 1
ATOM 714 C C . ALA A 1 90 ? 8.598 -10.176 -6.468 1.00 90.38 90 ALA A C 1
ATOM 716 O O . ALA A 1 90 ? 9.173 -10.876 -7.292 1.00 90.38 90 ALA A O 1
ATOM 717 N N . LEU A 1 91 ? 8.149 -10.676 -5.310 1.00 89.88 91 LEU A N 1
ATOM 718 C CA . LEU A 1 91 ? 8.281 -12.094 -4.950 1.00 89.88 91 LEU A CA 1
ATOM 719 C C . LEU A 1 91 ? 7.356 -13.001 -5.774 1.00 89.88 91 LEU A C 1
ATOM 721 O O . LEU A 1 91 ? 7.689 -14.158 -6.013 1.00 89.88 91 LEU A O 1
ATOM 725 N N . GLY A 1 92 ? 6.199 -12.487 -6.195 1.00 89.31 92 GLY A N 1
ATOM 726 C CA . GLY A 1 92 ? 5.236 -13.195 -7.035 1.00 89.31 92 GLY A CA 1
ATOM 727 C C . GLY A 1 92 ? 5.595 -13.230 -8.521 1.0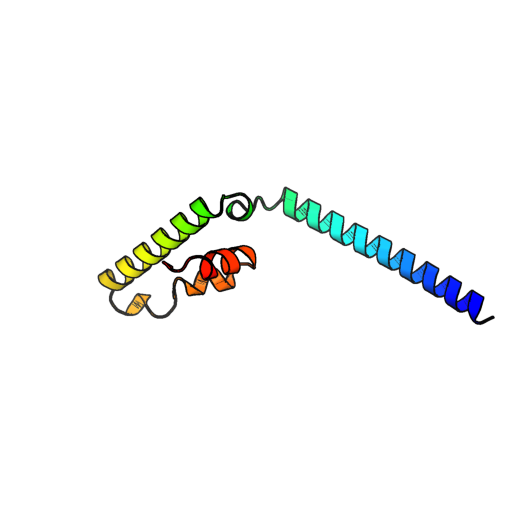0 89.31 92 GLY A C 1
ATOM 728 O O . GLY A 1 92 ? 4.898 -13.899 -9.280 1.00 89.31 92 GLY A O 1
ATOM 729 N N . THR A 1 93 ? 6.663 -12.546 -8.944 1.00 86.31 93 THR A N 1
ATOM 730 C CA . THR A 1 93 ? 7.116 -12.512 -10.340 1.00 86.31 93 THR A CA 1
ATOM 731 C C . THR A 1 93 ? 8.449 -13.263 -10.477 1.00 86.31 93 THR A C 1
ATOM 733 O O . THR A 1 93 ? 9.500 -12.677 -10.239 1.00 86.31 93 THR A O 1
ATOM 736 N N . PRO A 1 94 ? 8.454 -14.537 -10.914 1.00 77.00 94 PRO A N 1
ATOM 737 C CA . PRO A 1 94 ? 9.673 -15.353 -10.985 1.00 77.00 94 PRO A CA 1
ATOM 738 C C . PRO A 1 94 ? 10.730 -14.864 -11.985 1.00 77.00 94 PRO A C 1
ATOM 740 O O . PRO A 1 94 ? 11.860 -15.338 -11.951 1.00 77.00 94 PRO A O 1
ATOM 743 N N . ALA A 1 95 ? 10.345 -13.988 -12.917 1.00 71.75 95 ALA A N 1
ATOM 744 C CA . ALA A 1 95 ? 11.214 -13.448 -13.961 1.00 71.75 95 ALA A CA 1
ATOM 745 C C . ALA A 1 95 ? 11.989 -12.183 -13.535 1.00 71.75 95 ALA A C 1
ATOM 747 O O . ALA A 1 95 ? 12.746 -11.656 -14.348 1.00 71.75 95 ALA A O 1
ATOM 748 N N . LEU A 1 96 ? 11.773 -11.686 -12.308 1.00 67.50 96 LEU A N 1
ATOM 749 C CA . LEU A 1 96 ? 12.491 -10.546 -11.723 1.00 67.50 96 LEU A CA 1
ATOM 750 C C . LEU A 1 96 ? 13.754 -10.956 -10.965 1.00 67.50 96 LEU A C 1
ATOM 752 O O . LEU A 1 96 ? 13.759 -12.034 -10.329 1.00 67.50 96 LEU A O 1
#

Foldseek 3Di:
DVVVVVVVVVVVVVVVVVVVVVVVVVVVVVCVVPDPPVLVVDDLVVNLVVLLVVVVVVVVCCVPVPCPSPPPDDPPVVQCPPDPVSVCSRVVDPND

pLDDT: mean 82.33, std 12.85, range [53.31, 97.62]

Radius of gyration: 23.25 Å; chains: 1; bounding box: 51×30×64 Å

Sequence (96 aa):
KRLVELDAAIYEHKASLAVLEQAREATQQQLDATSTFPVLTLPVEITTDIFSRCVEHIDHLRVYAGSRLSSHIRAPLVFLAVCRTWRDIALGTPAL